Protein AF-A0A392QA90-F1 (afdb_monomer)

InterPro domains:
  IPR001611 Leucine-rich repeat [PF00560] (30-49)
  IPR001611 Leucine-rich repeat [PF00560] (55-73)
  IPR032675 Leucine-rich repeat domain superfamily [G3DSA:3.80.10.10] (1-73)
  IPR046956 Receptor-like protein 23-like [PTHR48061] (4-73)

Sequence (73 aa):
MNLSSSLVSISLTNTGLQGIFPSDILSLPNLQELDLSFNRDLSGQLPNSNWSTPLRYLDLSFTSFSGEIPYSI

pLDDT: mean 89.45, std 10.72, range [52.5, 98.62]

Secondary structure (DSSP, 8-state):
---TTT--EEE-TTS---EE--GGGGG-TT--EEE-TT-TTEEEE--SS---S---EEE-TTSEEESPPPS--

Structure (mmCIF, N/CA/C/O backbone):
data_AF-A0A392QA90-F1
#
_entry.id   AF-A0A392QA90-F1
#
loop_
_atom_site.group_PDB
_atom_site.id
_atom_site.type_symbol
_atom_site.label_atom_id
_atom_site.label_alt_id
_atom_site.label_comp_id
_atom_site.label_asym_id
_atom_site.label_entity_id
_atom_site.label_seq_id
_atom_site.pdbx_PDB_ins_code
_atom_site.Cartn_x
_atom_site.Cartn_y
_atom_site.Cartn_z
_atom_site.occupancy
_atom_site.B_iso_or_equiv
_atom_site.auth_seq_id
_atom_site.auth_comp_id
_atom_site.auth_asym_id
_atom_site.auth_atom_id
_atom_site.pdbx_PDB_model_num
ATOM 1 N N . MET A 1 1 ? -18.766 14.207 -2.516 1.00 52.50 1 MET A N 1
ATOM 2 C CA . MET A 1 1 ? -18.881 13.081 -1.563 1.00 52.50 1 MET A CA 1
ATOM 3 C C . MET A 1 1 ? -17.478 12.663 -1.189 1.00 52.50 1 MET A C 1
ATOM 5 O O . MET A 1 1 ? -16.672 12.490 -2.095 1.00 52.50 1 MET A O 1
ATOM 9 N N . ASN A 1 2 ? -17.164 12.581 0.103 1.00 63.12 2 ASN A N 1
ATOM 10 C CA . ASN A 1 2 ? -15.866 12.080 0.533 1.00 63.12 2 ASN A CA 1
ATOM 11 C C . ASN A 1 2 ? -15.902 10.546 0.503 1.00 63.12 2 ASN A C 1
ATOM 13 O O . ASN A 1 2 ? -16.568 9.935 1.333 1.00 63.12 2 ASN A O 1
ATOM 17 N N . LEU A 1 3 ? -15.237 9.944 -0.482 1.00 67.88 3 LEU A N 1
ATOM 18 C CA . LEU A 1 3 ? -15.179 8.488 -0.627 1.00 67.88 3 LEU A CA 1
ATOM 19 C C . LEU A 1 3 ? -14.192 7.849 0.362 1.00 67.88 3 LEU A C 1
ATOM 21 O O . LEU A 1 3 ? -14.282 6.650 0.618 1.00 67.88 3 LEU A O 1
ATOM 25 N N . SER A 1 4 ? -13.281 8.631 0.958 1.00 74.81 4 SER A N 1
ATOM 26 C CA . SER A 1 4 ? -12.237 8.103 1.846 1.00 74.81 4 SER A CA 1
ATOM 27 C C . SER A 1 4 ? -12.807 7.440 3.102 1.00 74.81 4 SER A C 1
ATOM 29 O O . SER A 1 4 ? -12.226 6.490 3.616 1.00 74.81 4 SER A O 1
ATOM 31 N N . SER A 1 5 ? -13.980 7.882 3.561 1.00 80.19 5 SER A N 1
ATOM 32 C CA . SER A 1 5 ? -14.678 7.311 4.713 1.00 80.19 5 SER A CA 1
ATOM 33 C C . SER A 1 5 ? -15.656 6.185 4.359 1.00 80.19 5 SER A C 1
ATOM 35 O O . SER A 1 5 ? -16.282 5.646 5.261 1.00 80.19 5 SER A O 1
ATOM 37 N N . SER A 1 6 ? -15.842 5.828 3.087 1.00 88.38 6 SER A N 1
ATOM 38 C CA . SER A 1 6 ? -16.754 4.740 2.680 1.00 88.38 6 SER A CA 1
ATOM 39 C C . SER A 1 6 ? -16.045 3.554 2.033 1.00 88.38 6 SER A C 1
ATOM 41 O O . SER A 1 6 ? -16.663 2.510 1.849 1.00 88.38 6 SER A O 1
ATOM 43 N N . LEU A 1 7 ? -14.779 3.713 1.647 1.00 91.81 7 LEU A N 1
ATOM 44 C CA . LEU A 1 7 ? -14.005 2.645 1.026 1.00 91.81 7 LEU A CA 1
ATOM 45 C C . LEU A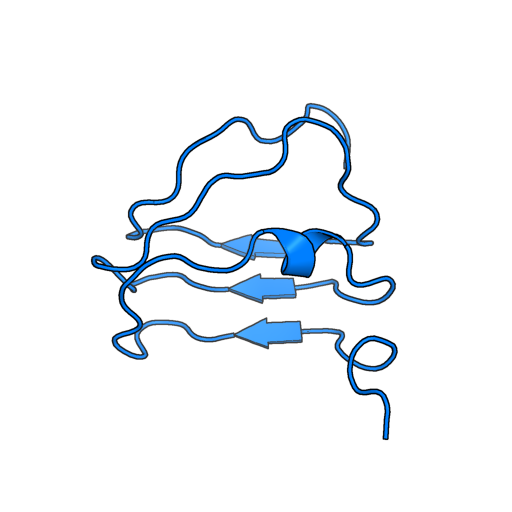 1 7 ? -13.673 1.561 2.054 1.00 91.81 7 LEU A C 1
ATOM 47 O O . LEU A 1 7 ? -13.027 1.834 3.062 1.00 91.81 7 LEU A O 1
ATOM 51 N N . VAL A 1 8 ? -14.130 0.343 1.760 1.00 95.31 8 VAL A N 1
ATOM 52 C CA . VAL A 1 8 ? -13.921 -0.853 2.589 1.00 95.31 8 VAL A CA 1
ATOM 53 C C . VAL A 1 8 ? -13.031 -1.872 1.885 1.00 95.31 8 VAL A C 1
ATOM 55 O O . VAL A 1 8 ? -12.180 -2.476 2.524 1.00 95.31 8 VAL A O 1
ATOM 58 N N . SER A 1 9 ? -13.187 -2.049 0.575 1.00 96.12 9 SER A N 1
ATOM 59 C CA . SER A 1 9 ? -12.416 -3.016 -0.206 1.00 96.12 9 SER A CA 1
ATOM 60 C C . SER A 1 9 ? -12.004 -2.392 -1.532 1.00 96.12 9 SER A C 1
ATOM 62 O O . SER A 1 9 ? -12.800 -1.699 -2.176 1.00 96.12 9 SER A O 1
ATOM 64 N N . ILE A 1 10 ? -10.745 -2.596 -1.908 1.00 95.62 10 ILE A N 1
ATOM 65 C CA . ILE A 1 10 ? -10.175 -2.196 -3.191 1.00 95.62 10 ILE A CA 1
ATOM 66 C C . ILE A 1 10 ? -9.487 -3.423 -3.780 1.00 95.62 10 ILE A C 1
ATOM 68 O O . ILE A 1 10 ? -8.511 -3.912 -3.218 1.00 95.62 10 ILE A O 1
ATOM 72 N N . SER A 1 11 ? -9.966 -3.880 -4.935 1.00 97.50 11 SER A N 1
ATOM 73 C CA . SER A 1 11 ? -9.291 -4.893 -5.745 1.00 97.50 11 SER A CA 1
ATOM 74 C C . SER A 1 11 ? -9.006 -4.318 -7.126 1.00 97.50 11 SER A C 1
ATOM 76 O O . SER A 1 11 ? -9.913 -3.889 -7.841 1.00 97.50 11 SER A O 1
ATOM 78 N N . LEU A 1 12 ? -7.722 -4.261 -7.465 1.00 97.38 12 LEU A N 1
ATOM 79 C CA . LEU A 1 12 ? -7.183 -3.784 -8.738 1.00 97.38 12 LEU A CA 1
ATOM 80 C C . LEU A 1 12 ? -6.225 -4.826 -9.331 1.00 97.38 12 LEU A C 1
ATOM 82 O O . LEU A 1 12 ? -5.251 -4.489 -10.012 1.00 97.38 12 LEU A O 1
ATOM 86 N N . THR A 1 13 ? -6.509 -6.098 -9.070 1.00 98.25 13 THR A N 1
ATOM 87 C CA . THR A 1 13 ? -5.724 -7.250 -9.504 1.00 98.25 13 THR A CA 1
ATOM 88 C C . THR A 1 13 ? -5.608 -7.303 -11.021 1.00 98.25 13 THR A C 1
ATOM 90 O O . THR A 1 13 ? -6.619 -7.257 -11.723 1.00 98.25 13 THR A O 1
ATOM 93 N N . ASN A 1 14 ? -4.384 -7.437 -11.535 1.00 98.25 14 ASN A N 1
ATOM 94 C CA . ASN A 1 14 ? -4.113 -7.607 -12.967 1.00 98.25 14 ASN A CA 1
ATOM 95 C C . ASN A 1 14 ? -4.791 -6.543 -13.860 1.00 98.25 14 ASN A C 1
ATOM 97 O O . ASN A 1 14 ? -5.343 -6.847 -14.919 1.00 98.25 14 ASN A O 1
ATOM 101 N N . THR A 1 15 ? -4.782 -5.284 -13.421 1.00 98.31 15 THR A N 1
ATOM 102 C CA . THR A 1 15 ? -5.382 -4.163 -14.166 1.00 98.31 15 THR A CA 1
ATOM 103 C C . THR A 1 15 ? -4.368 -3.415 -15.033 1.00 98.31 15 THR A C 1
ATOM 105 O O . THR A 1 15 ? -4.735 -2.492 -15.759 1.00 98.31 15 THR A O 1
ATOM 108 N N . GLY A 1 16 ? -3.095 -3.821 -14.991 1.00 97.75 16 GLY A N 1
ATOM 109 C CA . GLY A 1 16 ? -2.012 -3.174 -15.727 1.00 97.75 16 GLY A CA 1
ATOM 110 C C . GLY A 1 16 ? -1.598 -1.836 -15.117 1.00 97.75 16 GLY A C 1
ATOM 111 O O . GLY A 1 16 ? -1.109 -0.973 -15.845 1.00 97.75 16 GLY A O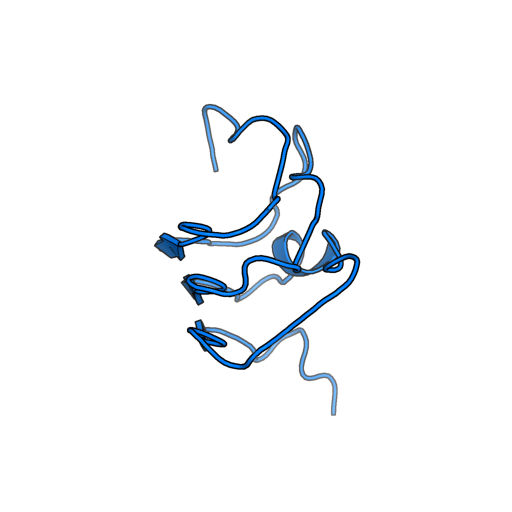 1
ATOM 112 N N . LEU A 1 17 ? -1.810 -1.648 -13.808 1.00 97.31 17 LEU A N 1
ATOM 113 C CA . LEU A 1 17 ? -1.359 -0.459 -13.085 1.00 97.31 17 LEU A CA 1
ATOM 114 C C . LEU A 1 17 ? 0.166 -0.355 -13.105 1.00 97.31 17 LEU A C 1
ATOM 116 O O . LEU A 1 17 ? 0.879 -1.351 -12.988 1.00 97.31 17 LEU A O 1
ATOM 120 N N . GLN A 1 18 ? 0.650 0.878 -13.228 1.00 97.81 18 GLN A N 1
ATOM 121 C CA . GLN A 1 18 ? 2.071 1.194 -13.344 1.00 97.81 18 GLN A CA 1
ATOM 122 C C . GLN A 1 18 ? 2.399 2.445 -12.528 1.00 97.81 18 GLN A C 1
ATOM 124 O O . GLN A 1 18 ? 1.515 3.251 -12.226 1.00 97.81 18 GLN A O 1
ATOM 129 N N . GLY A 1 19 ? 3.678 2.640 -12.220 1.00 97.31 19 GLY A N 1
ATOM 130 C CA . GLY A 1 19 ? 4.170 3.834 -11.534 1.00 97.31 19 GLY A CA 1
ATOM 131 C C . GLY A 1 19 ? 4.230 3.659 -10.020 1.00 97.31 19 GLY A C 1
ATOM 132 O O . GLY A 1 19 ? 4.529 2.569 -9.539 1.00 97.31 19 GLY A O 1
ATOM 133 N N . ILE A 1 20 ? 4.009 4.738 -9.266 1.00 96.75 20 ILE A N 1
ATOM 134 C CA . ILE A 1 20 ? 4.107 4.738 -7.799 1.00 96.75 20 ILE A CA 1
ATOM 135 C C . ILE A 1 20 ? 2.700 4.799 -7.208 1.00 96.75 20 ILE A C 1
ATOM 137 O O . ILE A 1 20 ? 1.972 5.769 -7.420 1.00 96.75 20 ILE A O 1
ATOM 141 N N . PHE A 1 21 ? 2.325 3.771 -6.455 1.00 94.38 21 PHE A N 1
ATOM 142 C CA . PHE A 1 21 ? 1.062 3.727 -5.740 1.00 94.38 21 PHE A CA 1
ATOM 143 C C . PHE A 1 21 ? 1.137 4.588 -4.466 1.00 94.38 21 PHE A C 1
ATOM 145 O O . PHE A 1 21 ? 2.123 4.503 -3.727 1.00 94.38 21 PHE A O 1
ATOM 152 N N . PRO A 1 22 ? 0.113 5.405 -4.169 1.00 90.38 22 PRO A N 1
ATOM 153 C CA . PRO A 1 22 ? 0.110 6.259 -2.986 1.00 90.38 22 PRO A CA 1
ATOM 154 C C . PRO A 1 22 ? 0.009 5.432 -1.697 1.00 90.38 22 PRO A C 1
ATOM 156 O O . PRO A 1 22 ? -0.952 4.690 -1.489 1.00 90.38 22 PRO A O 1
ATOM 159 N N . SER A 1 23 ? 0.976 5.600 -0.794 1.00 83.94 23 SER A N 1
ATOM 160 C CA . SER A 1 23 ? 1.007 4.922 0.511 1.00 83.94 23 SER A CA 1
ATOM 161 C C . SER A 1 23 ? -0.106 5.383 1.460 1.00 83.94 23 SER A C 1
ATOM 163 O O . SER A 1 23 ? -0.515 4.621 2.336 1.00 83.94 23 SER A O 1
ATOM 165 N N . ASP A 1 24 ? -0.662 6.579 1.238 1.00 87.00 24 ASP A N 1
ATOM 166 C CA . ASP A 1 24 ? -1.772 7.143 2.016 1.00 87.00 24 ASP A CA 1
ATOM 167 C C . ASP A 1 24 ? -3.045 6.281 1.974 1.00 87.00 24 ASP A C 1
ATOM 169 O O . ASP A 1 24 ? -3.926 6.454 2.814 1.00 87.00 24 ASP A O 1
ATOM 173 N N . ILE A 1 25 ? -3.156 5.308 1.059 1.00 88.62 25 ILE A N 1
ATOM 174 C CA . ILE A 1 25 ? -4.267 4.343 1.058 1.00 88.62 25 ILE A CA 1
ATOM 175 C C . ILE A 1 25 ? -4.370 3.581 2.390 1.00 88.62 25 ILE A C 1
ATOM 177 O O . ILE A 1 25 ? -5.463 3.241 2.836 1.00 88.62 25 ILE A O 1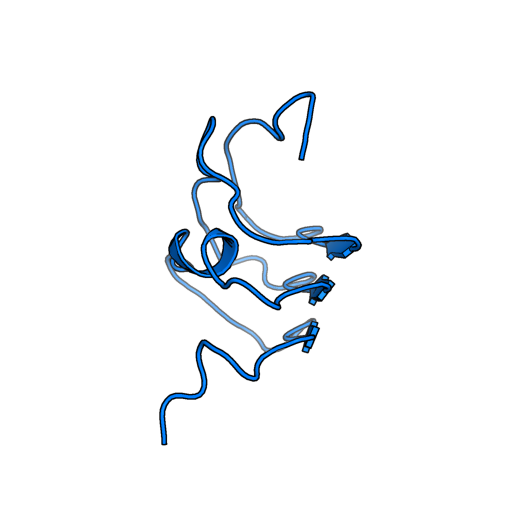
ATOM 181 N N . LEU A 1 26 ? -3.231 3.364 3.056 1.00 87.62 26 LEU A N 1
ATOM 182 C CA . LEU A 1 26 ? -3.137 2.686 4.349 1.00 87.62 26 LEU A CA 1
ATOM 183 C C . LEU A 1 26 ? -3.488 3.615 5.525 1.00 87.62 26 LEU A C 1
ATOM 185 O O . LEU A 1 26 ? -3.424 3.207 6.682 1.00 87.62 26 LEU A O 1
ATOM 189 N N . SER A 1 27 ? -3.897 4.855 5.240 1.00 89.06 27 SER A N 1
ATOM 190 C CA . SER A 1 27 ? -4.486 5.772 6.220 1.00 89.06 27 SER A CA 1
ATOM 191 C C . SER A 1 27 ? -6.019 5.808 6.174 1.00 89.06 27 SER A C 1
ATOM 193 O O . SER A 1 27 ? -6.649 6.460 7.009 1.00 89.06 27 SER A O 1
ATOM 195 N N . LEU A 1 28 ? -6.642 5.108 5.214 1.00 90.38 28 LEU A N 1
ATOM 196 C CA . LEU A 1 28 ? -8.093 5.108 5.059 1.00 90.38 28 LEU A CA 1
ATOM 197 C C . LEU A 1 28 ? -8.774 4.418 6.257 1.00 90.38 28 LEU A C 1
ATOM 199 O O . LEU A 1 28 ? -8.529 3.238 6.499 1.00 90.38 28 LEU A O 1
ATOM 203 N N . PRO A 1 29 ? -9.676 5.111 6.979 1.00 90.75 29 PRO A N 1
ATOM 204 C CA . PRO A 1 29 ? -10.149 4.674 8.296 1.00 90.75 29 PRO A CA 1
ATOM 205 C C . PRO A 1 29 ? -11.054 3.439 8.266 1.00 90.75 29 PRO A C 1
ATOM 207 O O . PRO A 1 29 ? -11.290 2.833 9.304 1.00 90.75 29 PRO A O 1
ATOM 210 N N . ASN A 1 30 ? -11.591 3.084 7.097 1.00 92.94 30 ASN A N 1
ATOM 211 C CA . ASN A 1 30 ? -12.535 1.978 6.938 1.00 92.94 30 ASN A CA 1
ATOM 212 C C . ASN A 1 30 ? -12.045 0.900 5.967 1.00 92.94 30 ASN A C 1
ATOM 214 O O . ASN A 1 30 ? -12.776 -0.067 5.743 1.00 92.94 30 ASN A O 1
ATOM 218 N N . LEU A 1 31 ? -10.840 1.048 5.406 1.00 93.88 31 LEU A N 1
ATOM 219 C CA . LEU A 1 31 ? -10.305 0.096 4.443 1.00 93.88 31 LEU A CA 1
ATOM 220 C C . LEU A 1 31 ? -9.942 -1.209 5.159 1.00 93.88 31 LEU A C 1
ATOM 222 O O . LEU A 1 31 ? -9.220 -1.227 6.144 1.00 93.88 31 LEU A O 1
ATOM 226 N N . GLN A 1 32 ? -10.472 -2.316 4.667 1.00 95.06 32 GLN A N 1
ATOM 227 C CA . GLN A 1 32 ? -10.286 -3.648 5.234 1.00 95.06 32 GLN A CA 1
ATOM 228 C C . GLN A 1 32 ? -9.577 -4.578 4.255 1.00 95.06 32 GLN A C 1
ATOM 230 O O . GLN A 1 32 ? -8.881 -5.491 4.688 1.00 95.06 32 GLN A O 1
ATOM 235 N N . GLU A 1 33 ? -9.703 -4.339 2.952 1.00 96.88 33 GLU A N 1
ATOM 236 C CA . GLU A 1 33 ? -9.108 -5.191 1.926 1.00 96.88 33 GLU A CA 1
ATOM 237 C C . GLU A 1 33 ? -8.422 -4.346 0.854 1.00 96.88 33 GLU A C 1
ATOM 239 O O . GLU A 1 33 ? -9.018 -3.413 0.304 1.00 96.88 33 GLU A O 1
ATOM 244 N N . LEU A 1 34 ? -7.171 -4.687 0.553 1.00 95.75 34 LEU A N 1
ATOM 245 C CA . LEU A 1 34 ? -6.402 -4.111 -0.541 1.00 95.75 34 LEU A CA 1
ATOM 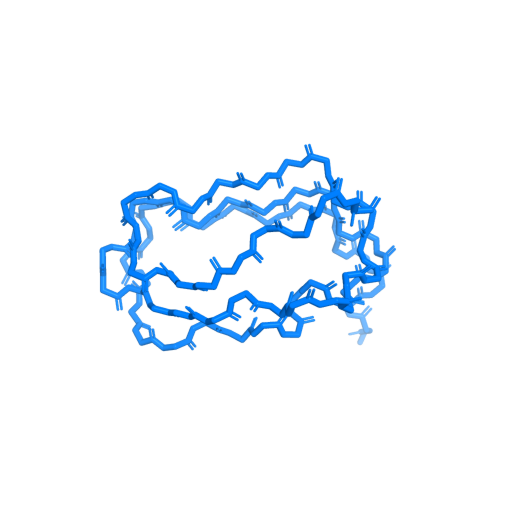246 C C . LEU A 1 34 ? -5.727 -5.225 -1.344 1.00 95.75 34 LEU A C 1
ATOM 248 O O . LEU A 1 34 ? -4.799 -5.869 -0.859 1.00 95.75 34 LEU A O 1
ATOM 252 N N . ASP A 1 35 ? -6.172 -5.415 -2.580 1.00 98.12 35 ASP A N 1
ATOM 253 C CA . ASP A 1 35 ? -5.545 -6.304 -3.556 1.00 98.12 35 ASP A CA 1
ATOM 254 C C . ASP A 1 35 ? -5.020 -5.482 -4.738 1.00 98.12 35 ASP A C 1
ATOM 256 O O . ASP A 1 35 ? -5.790 -4.910 -5.516 1.00 98.12 35 ASP A O 1
ATOM 260 N N . LEU A 1 36 ? -3.696 -5.404 -4.860 1.00 97.94 36 LEU A N 1
ATOM 261 C CA . LEU A 1 36 ? -2.989 -4.776 -5.981 1.00 97.94 36 LEU A CA 1
ATOM 262 C C . LEU A 1 36 ? -2.178 -5.802 -6.777 1.00 97.94 36 LEU A C 1
ATOM 264 O O . LEU A 1 36 ? -1.303 -5.416 -7.561 1.00 97.94 36 LEU A O 1
ATOM 268 N N . SER A 1 37 ? -2.429 -7.092 -6.567 1.00 98.50 37 SER A N 1
ATOM 269 C CA . SER A 1 37 ? -1.599 -8.159 -7.103 1.00 98.50 37 SER A CA 1
ATOM 270 C C . SER A 1 37 ? -1.571 -8.180 -8.634 1.00 98.50 37 SER A C 1
ATOM 272 O O . SER A 1 37 ? -2.445 -7.645 -9.323 1.00 98.50 37 SER A O 1
ATOM 274 N N . PHE A 1 38 ? -0.526 -8.785 -9.197 1.00 98.62 38 PHE A N 1
ATOM 275 C CA . PHE A 1 38 ? -0.338 -8.911 -10.650 1.00 98.62 38 PHE A CA 1
ATOM 276 C C . PHE A 1 38 ? -0.235 -7.575 -11.408 1.00 98.62 38 PHE A C 1
ATOM 278 O O . PHE A 1 38 ? -0.544 -7.503 -12.596 1.00 98.62 38 PHE A O 1
ATOM 285 N N . ASN A 1 39 ? 0.269 -6.524 -10.759 1.00 98.44 39 ASN A N 1
ATOM 286 C CA . ASN A 1 39 ? 0.647 -5.269 -11.413 1.00 98.44 39 ASN A CA 1
ATOM 287 C C . ASN A 1 39 ? 2.169 -5.080 -11.333 1.00 98.44 39 ASN A C 1
ATOM 289 O O . ASN A 1 39 ? 2.687 -4.404 -10.447 1.00 98.44 39 ASN A O 1
ATOM 293 N N . ARG A 1 40 ? 2.906 -5.717 -12.252 1.00 98.06 40 ARG A N 1
ATOM 294 C CA . ARG A 1 40 ? 4.375 -5.849 -12.173 1.00 98.06 40 ARG A CA 1
ATOM 295 C C . ARG A 1 40 ? 5.120 -4.509 -12.163 1.00 98.06 40 ARG A C 1
ATOM 297 O O . ARG A 1 40 ? 6.108 -4.367 -11.444 1.00 98.06 40 ARG A O 1
ATOM 304 N N . ASP A 1 41 ? 4.621 -3.544 -12.932 1.00 98.12 41 ASP A N 1
ATOM 305 C CA . ASP A 1 41 ? 5.202 -2.203 -13.073 1.00 98.12 41 ASP A CA 1
ATOM 306 C C . ASP A 1 41 ? 4.673 -1.211 -12.020 1.00 98.12 41 ASP A C 1
ATOM 308 O O . ASP A 1 41 ? 4.994 -0.020 -12.059 1.00 98.12 41 ASP A O 1
ATOM 312 N N . LEU A 1 42 ? 3.855 -1.686 -11.072 1.00 98.06 42 LEU A N 1
ATOM 313 C CA . LEU A 1 42 ? 3.410 -0.913 -9.923 1.00 98.06 42 LEU A CA 1
ATOM 314 C C . LEU A 1 42 ? 4.429 -1.034 -8.791 1.00 98.06 42 LEU A C 1
ATOM 316 O O . LEU A 1 42 ? 4.746 -2.124 -8.321 1.00 98.06 42 LEU A O 1
ATOM 320 N N . SER A 1 43 ? 4.914 0.107 -8.334 1.00 97.25 43 SER A N 1
ATOM 321 C CA . SER A 1 43 ? 5.863 0.252 -7.237 1.00 97.25 43 SER A CA 1
ATOM 322 C C . SER A 1 43 ? 5.245 1.065 -6.104 1.00 97.25 43 SER A C 1
ATOM 324 O O . SER A 1 43 ? 4.231 1.738 -6.279 1.00 97.25 43 SER A O 1
ATOM 326 N N . GLY A 1 44 ? 5.852 1.009 -4.928 1.00 94.38 44 GLY A N 1
ATOM 327 C CA . GLY A 1 44 ? 5.385 1.743 -3.761 1.00 94.38 44 GLY A CA 1
ATOM 328 C C . GLY A 1 44 ? 6.225 1.416 -2.538 1.00 94.38 44 GLY A C 1
ATOM 329 O O . GLY A 1 44 ? 6.954 0.420 -2.517 1.00 94.38 44 GLY A O 1
ATOM 330 N N . GLN A 1 45 ? 6.126 2.264 -1.522 1.00 92.31 45 GLN A N 1
ATOM 331 C CA . GLN A 1 45 ? 6.771 2.039 -0.236 1.00 92.31 45 GLN A CA 1
ATOM 332 C C . GLN A 1 45 ? 5.704 1.889 0.844 1.00 92.31 45 GLN A C 1
ATOM 334 O O . GLN A 1 45 ? 4.856 2.767 1.017 1.00 92.31 45 GLN A O 1
ATOM 339 N N . LEU A 1 46 ? 5.746 0.773 1.569 1.00 90.19 46 LEU A N 1
ATOM 340 C CA . LEU A 1 46 ? 4.918 0.576 2.751 1.00 90.19 46 LEU A CA 1
ATOM 341 C C . LEU A 1 46 ? 5.349 1.563 3.851 1.00 90.19 46 LEU A C 1
ATOM 343 O O . LEU A 1 46 ? 6.548 1.728 4.088 1.00 90.19 46 LEU A O 1
ATOM 347 N N . PRO A 1 47 ? 4.405 2.240 4.528 1.00 84.31 47 PRO A N 1
ATOM 348 C CA . PRO A 1 47 ? 4.730 3.110 5.646 1.00 84.31 47 PRO A CA 1
ATOM 349 C C . PRO A 1 47 ? 5.162 2.266 6.850 1.00 84.31 47 PRO A C 1
ATOM 351 O O . PRO A 1 47 ? 4.472 1.328 7.236 1.00 84.31 47 PRO A O 1
ATOM 354 N N . ASN A 1 48 ? 6.278 2.631 7.483 1.00 74.62 48 ASN A N 1
ATOM 355 C CA . ASN A 1 48 ? 6.906 1.808 8.525 1.00 74.62 48 ASN A CA 1
ATOM 356 C C . ASN A 1 48 ? 6.109 1.703 9.844 1.00 74.62 48 ASN A C 1
ATOM 358 O O . ASN A 1 48 ? 6.431 0.851 10.669 1.00 74.62 48 ASN A O 1
ATOM 362 N N . SER A 1 49 ? 5.152 2.600 10.132 1.00 67.06 49 SER A N 1
ATOM 363 C CA . SER A 1 49 ? 4.550 2.665 11.486 1.00 67.06 49 SER A CA 1
ATOM 364 C C . SER A 1 49 ? 3.156 3.296 11.595 1.00 67.06 49 SER A C 1
ATOM 366 O O . SER A 1 49 ? 2.612 3.350 12.692 1.00 67.06 49 SER A O 1
ATOM 368 N N . ASN A 1 50 ? 2.569 3.786 10.498 1.00 67.69 50 ASN A N 1
ATOM 369 C CA . ASN A 1 50 ? 1.371 4.642 10.550 1.00 67.69 50 ASN A CA 1
ATOM 370 C C . ASN A 1 50 ? 0.172 4.030 9.819 1.00 67.69 50 ASN A C 1
ATOM 372 O O . ASN A 1 50 ? -0.516 4.716 9.063 1.00 67.69 50 ASN A O 1
ATOM 376 N N . TRP A 1 51 ? -0.062 2.733 10.002 1.00 84.12 51 TRP A N 1
ATOM 377 C CA . TRP A 1 51 ? -1.253 2.100 9.449 1.00 84.12 51 TRP A CA 1
ATOM 378 C C . TRP A 1 51 ? -2.402 2.461 10.391 1.00 84.12 51 TRP A C 1
ATOM 380 O O . TRP A 1 51 ? -2.478 1.968 11.508 1.00 84.12 51 TRP A O 1
ATOM 390 N N . SER A 1 52 ? -3.259 3.391 9.974 1.00 81.62 52 SER A N 1
ATOM 391 C CA . SER A 1 52 ? -4.491 3.744 10.703 1.00 81.62 52 SER A CA 1
ATOM 392 C C . SER A 1 52 ? -5.723 3.068 10.100 1.00 81.62 52 SER A C 1
ATOM 394 O O . SER A 1 52 ? -6.858 3.456 10.372 1.00 81.62 52 SER A O 1
ATOM 396 N N . THR A 1 53 ? -5.480 2.090 9.232 1.00 83.19 53 THR A N 1
ATOM 397 C CA . THR A 1 53 ? -6.472 1.318 8.501 1.00 83.19 53 THR A CA 1
ATOM 398 C C . THR A 1 53 ? -6.807 0.027 9.260 1.00 83.19 53 THR A C 1
ATOM 400 O O . THR A 1 53 ? -5.889 -0.646 9.726 1.00 83.19 53 THR A O 1
ATOM 403 N N . PRO A 1 54 ? -8.085 -0.378 9.379 1.00 91.06 54 PRO A N 1
ATOM 404 C CA . PRO A 1 54 ? -8.475 -1.664 9.960 1.00 91.06 54 PRO A CA 1
ATOM 405 C C . PRO A 1 54 ? -8.250 -2.829 8.972 1.00 91.06 54 PRO A C 1
ATOM 407 O O . PRO A 1 54 ? -9.129 -3.678 8.793 1.00 91.06 54 PRO A O 1
ATOM 410 N N . LEU A 1 55 ? -7.094 -2.854 8.301 1.00 91.38 55 LEU A N 1
ATOM 411 C CA . LEU A 1 55 ? -6.797 -3.761 7.196 1.00 91.38 55 LEU A CA 1
ATOM 412 C C . LEU A 1 55 ? -6.751 -5.216 7.678 1.00 91.38 55 LEU A C 1
ATOM 414 O O . LEU A 1 55 ? -6.044 -5.567 8.618 1.00 91.38 55 LEU A O 1
ATOM 418 N N . ARG A 1 56 ? -7.515 -6.074 7.006 1.00 93.00 56 ARG A N 1
ATOM 419 C CA . ARG A 1 56 ? -7.626 -7.517 7.264 1.00 93.00 56 ARG A CA 1
ATOM 420 C C . ARG A 1 56 ? -7.014 -8.352 6.146 1.00 93.00 56 ARG A C 1
ATOM 422 O O . ARG A 1 56 ? -6.634 -9.493 6.388 1.00 93.00 56 ARG A O 1
ATOM 429 N N . TYR A 1 57 ? -6.934 -7.793 4.942 1.00 94.88 57 TYR A N 1
ATOM 430 C CA . TYR A 1 57 ? -6.393 -8.453 3.763 1.00 94.88 57 TYR A CA 1
ATOM 431 C C . TYR A 1 57 ? -5.508 -7.491 2.967 1.00 94.88 57 TYR A C 1
ATOM 433 O O . TYR A 1 57 ? -5.930 -6.382 2.630 1.00 94.88 57 TYR A O 1
ATOM 441 N N . LEU A 1 58 ? -4.290 -7.938 2.661 1.00 94.31 58 LEU A N 1
ATOM 442 C CA . LEU A 1 58 ? -3.326 -7.227 1.831 1.00 94.31 58 LEU A CA 1
ATOM 443 C C . LEU A 1 58 ? -2.669 -8.214 0.868 1.00 94.31 58 LEU A C 1
ATOM 445 O O . LEU A 1 58 ? -1.935 -9.097 1.312 1.00 94.31 58 LEU A O 1
ATOM 449 N N . ASP A 1 59 ? -2.886 -8.032 -0.432 1.00 97.12 59 ASP A N 1
ATOM 450 C CA . ASP A 1 59 ? -2.163 -8.762 -1.472 1.00 97.12 59 ASP A CA 1
ATOM 451 C C . ASP A 1 59 ? -1.418 -7.786 -2.389 1.00 97.12 59 ASP A C 1
ATOM 453 O O . ASP A 1 59 ? -2.005 -6.978 -3.110 1.00 97.12 59 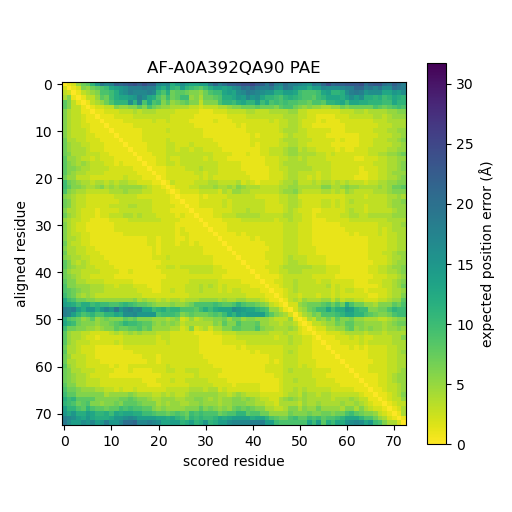ASP A O 1
ATOM 457 N N . LEU A 1 60 ? -0.089 -7.858 -2.321 1.00 96.25 60 LEU A N 1
ATOM 458 C CA . LEU A 1 60 ? 0.849 -7.094 -3.145 1.00 96.25 60 LEU A CA 1
ATOM 459 C C . LEU A 1 60 ? 1.715 -8.030 -4.001 1.00 96.25 60 LEU A C 1
ATOM 461 O O . LEU A 1 60 ? 2.774 -7.630 -4.495 1.00 96.25 60 LEU A O 1
ATOM 465 N N . SER A 1 61 ? 1.318 -9.296 -4.149 1.00 97.69 61 SER A N 1
ATOM 466 C CA . SER A 1 61 ? 2.078 -10.286 -4.907 1.00 97.69 61 SER A CA 1
ATOM 467 C C . SER A 1 61 ? 2.229 -9.866 -6.370 1.00 97.69 61 SER A C 1
ATOM 469 O O . SER A 1 61 ? 1.345 -9.262 -6.973 1.00 97.69 61 SER A O 1
ATOM 471 N N . PHE A 1 62 ? 3.387 -10.164 -6.963 1.00 98.06 62 PHE A N 1
ATOM 472 C CA . PHE A 1 62 ? 3.704 -9.762 -8.340 1.00 98.06 62 PHE A CA 1
ATOM 473 C C . PHE A 1 62 ? 3.615 -8.242 -8.589 1.00 98.06 62 PHE A C 1
ATOM 475 O O . PHE A 1 62 ? 3.237 -7.811 -9.679 1.00 98.06 62 PHE A O 1
ATOM 482 N N . THR A 1 63 ? 4.010 -7.444 -7.594 1.00 98.06 63 THR A N 1
ATOM 483 C CA . THR A 1 63 ? 4.265 -6.000 -7.715 1.00 98.06 63 THR A CA 1
ATOM 484 C C . THR A 1 63 ? 5.720 -5.679 -7.357 1.00 98.06 63 THR A C 1
ATOM 486 O O . THR A 1 63 ? 6.468 -6.551 -6.911 1.00 98.06 63 THR A O 1
ATOM 489 N N . SER A 1 64 ? 6.123 -4.424 -7.539 1.00 97.25 64 SER A N 1
ATOM 490 C CA . SER A 1 64 ? 7.432 -3.887 -7.148 1.00 97.25 64 SER A CA 1
ATOM 491 C C . SER A 1 64 ? 7.362 -3.076 -5.842 1.00 97.25 64 SER A C 1
ATOM 493 O O . SER A 1 64 ? 8.098 -2.102 -5.668 1.00 97.25 64 SER A O 1
ATOM 495 N N . PHE A 1 65 ? 6.445 -3.424 -4.930 1.00 95.38 65 PHE A N 1
ATOM 496 C CA . PHE A 1 65 ? 6.367 -2.802 -3.605 1.00 95.38 65 PHE A CA 1
ATOM 497 C C . PHE A 1 65 ? 7.569 -3.160 -2.722 1.00 95.38 65 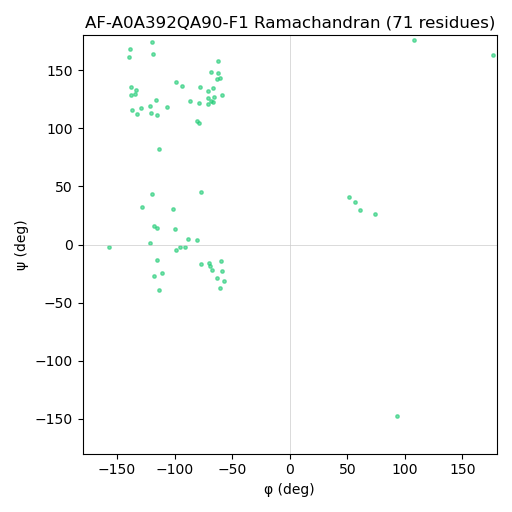PHE A C 1
ATOM 499 O O . PHE A 1 65 ? 8.134 -4.250 -2.805 1.00 95.38 65 PHE A O 1
ATOM 506 N N . SER A 1 66 ? 7.939 -2.231 -1.843 1.00 93.19 66 SER A N 1
ATOM 507 C CA . SER A 1 66 ? 9.050 -2.366 -0.898 1.00 93.19 66 SER A CA 1
ATOM 508 C C . SER A 1 66 ? 8.686 -1.805 0.480 1.00 93.19 66 SER A C 1
ATOM 510 O O . SER A 1 66 ? 7.677 -1.113 0.630 1.00 93.19 66 SER A O 1
ATOM 512 N N . GLY A 1 67 ? 9.511 -2.088 1.489 1.00 89.00 67 GLY A N 1
ATOM 513 C CA . GLY A 1 67 ? 9.282 -1.689 2.880 1.00 89.00 67 GLY A CA 1
ATOM 514 C C . GLY A 1 67 ? 8.906 -2.867 3.773 1.00 89.00 67 GLY A C 1
ATOM 515 O O . GLY A 1 67 ? 8.782 -4.003 3.317 1.00 89.00 67 GLY A O 1
ATOM 516 N N . GLU A 1 68 ? 8.762 -2.586 5.062 1.00 85.81 68 GLU A N 1
ATOM 517 C CA . GLU A 1 68 ? 8.452 -3.595 6.071 1.00 85.81 68 GLU A CA 1
ATOM 518 C C . GLU A 1 68 ? 6.955 -3.583 6.385 1.00 85.81 68 GLU A C 1
ATOM 520 O O . GLU A 1 68 ? 6.333 -2.524 6.491 1.00 85.81 68 GLU A O 1
ATOM 525 N N . ILE A 1 69 ? 6.374 -4.772 6.547 1.00 81.75 69 ILE A N 1
ATOM 526 C CA . ILE A 1 69 ? 5.056 -4.904 7.167 1.00 81.75 69 ILE A CA 1
ATOM 527 C C . ILE A 1 69 ? 5.287 -4.792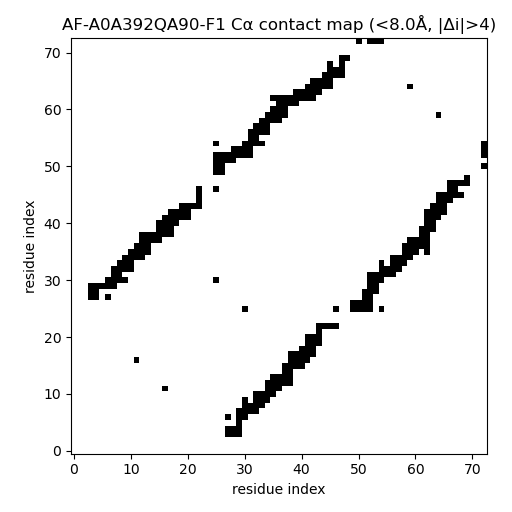 8.679 1.00 81.75 69 ILE A C 1
ATOM 529 O O . ILE A 1 69 ? 6.078 -5.576 9.215 1.00 81.75 69 ILE A O 1
ATOM 533 N N . PRO A 1 70 ? 4.656 -3.831 9.376 1.00 75.94 70 PRO A N 1
ATOM 534 C CA . PRO A 1 70 ? 4.848 -3.678 10.809 1.00 75.94 70 PRO A CA 1
ATOM 535 C C . PRO A 1 70 ? 4.375 -4.934 11.554 1.00 75.94 70 PRO A C 1
ATOM 537 O O . PRO A 1 70 ? 3.416 -5.592 11.155 1.00 75.94 70 PRO A O 1
ATOM 540 N N . TYR A 1 71 ? 5.036 -5.255 12.670 1.00 72.06 71 TYR A N 1
ATOM 541 C CA . TYR A 1 71 ? 4.695 -6.416 13.509 1.00 72.06 71 TYR A CA 1
ATOM 542 C C . TYR A 1 71 ? 3.261 -6.381 14.055 1.00 72.06 71 TYR A C 1
ATOM 544 O O . TYR A 1 71 ? 2.712 -7.419 14.423 1.00 72.06 71 TYR A O 1
ATOM 552 N N . SER A 1 72 ? 2.673 -5.190 14.126 1.00 67.44 72 SER A N 1
ATOM 553 C CA . SER A 1 72 ? 1.286 -4.964 14.499 1.00 67.44 72 SER A CA 1
ATOM 554 C C . SER A 1 72 ? 0.644 -3.998 13.516 1.00 67.44 72 SER A C 1
ATOM 556 O O . SER A 1 72 ? 1.215 -2.942 13.229 1.00 67.44 72 SER A O 1
ATOM 558 N N . ILE A 1 73 ? -0.546 -4.374 13.065 1.00 58.94 73 ILE A N 1
ATOM 559 C CA . ILE A 1 73 ? -1.494 -3.559 12.307 1.00 58.94 73 ILE A CA 1
ATOM 560 C C . ILE A 1 73 ? -2.621 -3.126 13.235 1.00 58.94 73 ILE A C 1
ATOM 562 O O . ILE A 1 73 ? -3.007 -3.957 14.092 1.00 58.94 73 ILE A O 1
#

Radius of gyration: 11.79 Å; Cα contacts (8 Å, |Δi|>4): 156; chains: 1; bounding box: 28×23×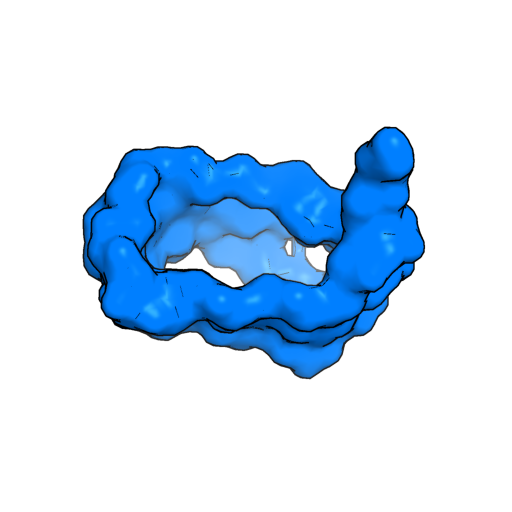30 Å

Organism: NCBI:txid97028

Solvent-accessible surface area (backbone atoms only — not comparable to full-atom values): 4155 Å² total; per-residue (Å²): 132,79,58,60,76,68,42,37,70,47,77,52,58,61,68,72,51,62,50,75,54,73,53,66,67,43,49,24,66,45,26,26,34,42,32,47,22,53,10,61,60,23,26,35,54,49,66,70,83,69,64,59,26,64,61,79,43,79,39,60,52,60,36,50,61,44,74,54,81,54,100,70,120

Mean predicted aligned error: 4.07 Å

Nearest PDB structures (foldseek):
  4q3i-assembly2_B  TM=8.084E-01  e=2.664E-02  Oryza sativa
  4lsc-assembly1_A  TM=7.646E-01  e=5.028E-02  Arabidopsis thaliana
  6s6q-assembly2_B  TM=8.274E-01  e=2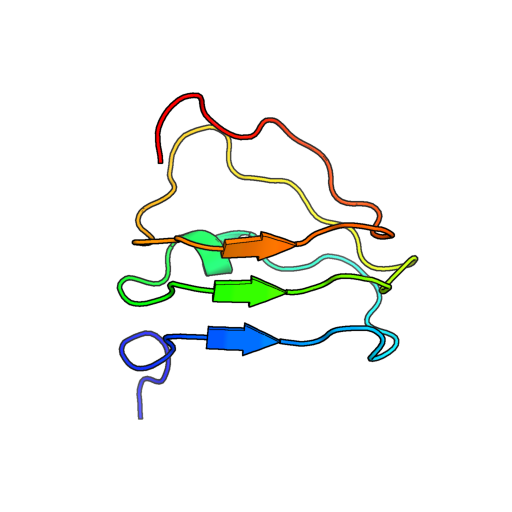.035E-01  Arabidopsis thaliana
  5xjx-assembly1_A  TM=7.885E-01  e=2.462E-01  Arabidopsis thaliana
  4z5w-assembly2_B  TM=7.989E-01  e=5.277E-01  Daucus carota

Foldseek 3Di:
DPCLQVAAEDACAQVQDADEDDLCNLVRQRHAYDHPEPNQRYEYEHDAPDRNYNYNYDHPHNYRYDYDDYPPD